Protein AF-A0A835ILR7-F1 (afdb_monomer_lite)

Organism: NCBI:txid261450

Radius of gyration: 26.35 Å; chains: 1; bounding box: 106×42×34 Å

Foldseek 3Di:
DPPPPPAAQQALVLLQVLCCVQAVDDPVCQVVDPLSVLLNVLSHVDRHHSVVLNVLLNVDNHSVNSSVSSSVVSVVRVVVVCVVPDDDDDDDDDDDDDDDDDDDDDDDDDDDDDDDDDDD

Secondary structure (DSSP, 8-state):
------PPPPPHHHHHHHHHHHH---GGGGGG-HHHHHHHHHHHHS---HHHHHHHHHT-SSHHHHHHHHHHHHHHHHHTT-TTS-----------------------------------

Sequence (120 aa):
MDKHIHMSYCTTEGFNQLAFNYLGIRYNNKGKNKLYLEVEELIEESQVTPAEVAEELMKSEEAGIALGELLTFLKRKRTEKDELDEVESPETKRQKIRSVEAKGSARRRSRRVVNRRLGL

pLDDT: mean 71.25, std 20.47, range [29.77, 93.56]

Structure (mmCIF, N/CA/C/O backbone):
data_AF-A0A835ILR7-F1
#
_entry.id   AF-A0A835ILR7-F1
#
loop_
_atom_site.group_PDB
_atom_site.id
_atom_site.type_symbol
_atom_site.label_atom_id
_atom_site.label_alt_id
_atom_site.label_comp_id
_atom_site.label_asym_id
_atom_site.label_entity_id
_atom_site.label_seq_id
_atom_site.pdbx_PDB_ins_code
_atom_site.Cartn_x
_atom_site.Cartn_y
_atom_site.Cartn_z
_atom_site.occupancy
_atom_site.B_iso_or_equiv
_atom_site.auth_seq_id
_atom_site.auth_comp_id
_atom_site.auth_asym_id
_atom_site.auth_atom_id
_atom_site.pdbx_PDB_model_num
ATOM 1 N N . MET A 1 1 ? -27.222 14.986 -6.765 1.00 55.94 1 MET A N 1
ATOM 2 C CA . MET A 1 1 ? -27.412 13.647 -6.169 1.00 55.94 1 MET A CA 1
ATOM 3 C C . MET A 1 1 ? -26.041 13.174 -5.730 1.00 55.94 1 MET A C 1
ATOM 5 O O . MET A 1 1 ? -25.337 12.583 -6.539 1.00 55.94 1 MET A O 1
ATOM 9 N N . ASP A 1 2 ? -25.646 13.459 -4.494 1.00 53.81 2 ASP A N 1
ATOM 10 C CA . ASP A 1 2 ? -24.379 12.960 -3.959 1.00 53.81 2 ASP A CA 1
ATOM 11 C C . ASP A 1 2 ? -24.592 11.529 -3.486 1.00 53.81 2 ASP A C 1
ATOM 13 O O . ASP A 1 2 ? -25.027 11.255 -2.365 1.00 53.81 2 ASP A O 1
ATOM 17 N N . LYS A 1 3 ? -24.377 10.591 -4.411 1.00 54.31 3 LYS A N 1
ATOM 18 C CA . LYS A 1 3 ? -24.314 9.174 -4.077 1.00 54.31 3 LYS A CA 1
ATOM 19 C C . LYS A 1 3 ? -22.977 8.938 -3.387 1.00 54.31 3 LYS A C 1
ATOM 21 O O . LYS A 1 3 ? -22.006 8.566 -4.035 1.00 54.31 3 LYS A O 1
ATOM 26 N N . HIS A 1 4 ? -22.938 9.164 -2.079 1.00 58.12 4 HIS A N 1
ATOM 27 C CA . HIS A 1 4 ? -21.865 8.672 -1.225 1.00 58.12 4 HIS A CA 1
ATOM 28 C C . HIS A 1 4 ? -21.959 7.143 -1.204 1.00 58.12 4 HIS A C 1
ATOM 30 O O . HIS A 1 4 ? -22.602 6.541 -0.347 1.00 58.12 4 HIS A O 1
ATOM 36 N N . ILE A 1 5 ? -21.405 6.509 -2.237 1.00 58.59 5 ILE A N 1
ATOM 37 C CA . ILE A 1 5 ? -21.216 5.067 -2.268 1.00 58.59 5 ILE A CA 1
ATOM 38 C C . ILE A 1 5 ? -20.117 4.793 -1.246 1.00 58.59 5 ILE A C 1
ATOM 40 O O . ILE A 1 5 ? -18.962 5.150 -1.470 1.00 58.59 5 ILE A O 1
ATOM 44 N N . HIS A 1 6 ? -20.475 4.175 -0.120 1.00 53.44 6 HIS A N 1
ATOM 45 C CA . HIS A 1 6 ? -19.495 3.547 0.757 1.00 53.44 6 HIS A CA 1
ATOM 46 C C . HIS A 1 6 ? -18.885 2.369 -0.006 1.00 53.44 6 HIS A C 1
ATOM 48 O O . HIS A 1 6 ? -19.411 1.258 -0.003 1.00 53.44 6 HIS A O 1
ATOM 54 N N . MET A 1 7 ? -17.809 2.651 -0.735 1.00 61.56 7 MET A N 1
ATOM 55 C CA . MET A 1 7 ? -16.968 1.630 -1.339 1.00 61.56 7 MET A CA 1
ATOM 56 C C . MET A 1 7 ? -16.383 0.787 -0.209 1.00 61.56 7 MET A C 1
ATOM 58 O O . MET A 1 7 ? -15.903 1.324 0.791 1.00 61.56 7 MET A O 1
ATOM 62 N N . SER A 1 8 ? -16.440 -0.532 -0.371 1.00 77.56 8 SER A N 1
ATOM 63 C CA . SER A 1 8 ? -15.724 -1.473 0.484 1.00 77.56 8 SER A CA 1
ATOM 64 C C . SER A 1 8 ? -14.257 -1.054 0.611 1.00 77.56 8 SER A C 1
ATOM 66 O O . SER A 1 8 ? -13.645 -0.617 -0.369 1.00 77.56 8 SER A O 1
ATOM 68 N N . TYR A 1 9 ? -13.712 -1.172 1.823 1.00 87.38 9 TYR A N 1
ATOM 69 C CA . TYR A 1 9 ? -12.305 -0.891 2.092 1.00 87.38 9 TYR A CA 1
ATOM 70 C C . TYR A 1 9 ? -11.392 -1.757 1.218 1.00 87.38 9 TYR A C 1
ATOM 72 O O . TYR A 1 9 ? -11.766 -2.843 0.767 1.00 87.38 9 TYR A O 1
ATOM 80 N N . CYS A 1 10 ? -10.201 -1.238 0.946 1.00 89.56 10 CYS A N 1
ATOM 81 C CA . CYS A 1 10 ? -9.177 -1.927 0.191 1.00 89.56 10 CYS A CA 1
ATOM 82 C C . CYS A 1 10 ? -8.708 -3.133 0.998 1.00 89.56 10 CYS A C 1
ATOM 84 O O . CYS A 1 10 ? -8.334 -3.001 2.158 1.00 89.56 10 CYS A O 1
ATOM 86 N N . THR A 1 11 ? -8.737 -4.305 0.382 1.00 90.75 11 THR A N 1
ATOM 87 C CA . THR A 1 11 ? -8.150 -5.514 0.953 1.00 90.75 11 THR A CA 1
ATOM 88 C C . THR A 1 11 ? -6.732 -5.681 0.433 1.00 90.75 11 THR A C 1
ATOM 90 O O . THR A 1 11 ? -6.362 -5.100 -0.592 1.00 90.75 11 THR A O 1
ATOM 93 N N . THR A 1 12 ? -5.944 -6.527 1.091 1.00 90.00 12 THR A N 1
ATOM 94 C CA . THR A 1 12 ? -4.610 -6.911 0.611 1.00 90.00 12 THR A CA 1
ATOM 95 C C . THR A 1 12 ? -4.673 -7.427 -0.830 1.00 90.00 12 THR A C 1
ATOM 97 O O . THR A 1 12 ? -3.912 -6.984 -1.686 1.00 90.00 12 THR A O 1
ATOM 100 N N . GLU A 1 13 ? -5.649 -8.278 -1.161 1.00 89.81 13 GLU A N 1
ATOM 101 C CA . GLU A 1 13 ? -5.921 -8.721 -2.537 1.00 89.81 13 GLU A CA 1
ATOM 102 C C . GLU A 1 13 ? -6.258 -7.572 -3.497 1.00 89.81 13 GLU A C 1
ATOM 104 O O . GLU A 1 13 ? -5.722 -7.527 -4.607 1.00 89.81 13 GLU A O 1
ATOM 109 N N . GLY A 1 14 ? -7.090 -6.617 -3.070 1.00 91.44 14 GLY A N 1
ATOM 110 C CA . GLY A 1 14 ? -7.413 -5.428 -3.859 1.00 91.44 14 GLY A CA 1
ATOM 111 C C . GLY A 1 14 ? -6.166 -4.608 -4.184 1.00 91.44 14 GLY A C 1
ATOM 112 O O . GLY A 1 14 ? -5.905 -4.306 -5.348 1.00 91.44 14 GLY A O 1
ATOM 113 N N . PHE A 1 15 ? -5.337 -4.334 -3.177 1.00 92.25 15 PHE A N 1
ATOM 114 C CA . PHE A 1 15 ? -4.041 -3.687 -3.358 1.00 92.25 15 PHE A CA 1
ATOM 115 C C . PHE A 1 15 ? -3.132 -4.467 -4.308 1.00 92.25 15 PHE A C 1
ATOM 117 O O . PHE A 1 15 ? -2.538 -3.881 -5.209 1.00 92.25 15 PHE A O 1
ATOM 124 N N . ASN A 1 16 ? -3.065 -5.789 -4.160 1.00 91.00 16 ASN A N 1
ATOM 125 C CA . ASN A 1 16 ? -2.246 -6.645 -5.011 1.00 91.00 16 ASN A CA 1
ATOM 126 C C . ASN A 1 16 ? -2.627 -6.525 -6.488 1.00 91.00 16 ASN A C 1
ATOM 128 O O . ASN A 1 16 ? -1.758 -6.500 -7.364 1.00 91.00 16 ASN A O 1
ATOM 132 N N . GLN A 1 17 ? -3.922 -6.410 -6.768 1.00 92.38 17 GLN A N 1
ATOM 133 C CA . GLN A 1 17 ? -4.405 -6.194 -8.121 1.00 92.38 17 GLN A CA 1
ATOM 134 C C . GLN A 1 17 ? -4.072 -4.789 -8.634 1.00 92.38 17 GLN A C 1
ATOM 136 O O . GLN A 1 17 ? -3.628 -4.653 -9.772 1.00 92.38 17 GLN A O 1
ATOM 141 N N . LEU A 1 18 ? -4.202 -3.755 -7.798 1.00 93.19 18 LEU A N 1
ATOM 142 C CA . LEU A 1 18 ? -3.814 -2.387 -8.156 1.00 93.19 18 LEU A CA 1
ATOM 143 C C . LEU A 1 18 ? -2.305 -2.280 -8.428 1.00 93.19 18 LEU A C 1
ATOM 145 O O . LEU A 1 18 ? -1.903 -1.732 -9.449 1.00 93.19 18 LEU A O 1
ATOM 149 N N . ALA A 1 19 ? -1.463 -2.866 -7.579 1.00 91.00 19 ALA A N 1
ATOM 150 C CA . ALA A 1 19 ? -0.014 -2.862 -7.748 1.00 91.00 19 ALA A CA 1
ATOM 151 C C . ALA A 1 19 ? 0.430 -3.614 -9.013 1.00 91.00 19 ALA A C 1
ATOM 153 O O . ALA A 1 19 ? 1.364 -3.191 -9.697 1.00 91.00 19 ALA A O 1
ATOM 154 N N . PHE A 1 20 ? -0.251 -4.705 -9.368 1.00 90.56 20 PHE A N 1
ATOM 155 C CA . PHE A 1 20 ? -0.020 -5.375 -10.645 1.00 90.56 20 PHE A CA 1
ATOM 156 C C . PHE A 1 20 ? -0.436 -4.495 -11.832 1.00 90.56 20 PHE A C 1
ATOM 158 O O . PHE A 1 20 ? 0.319 -4.383 -12.797 1.00 90.56 20 PHE A O 1
ATOM 165 N N . ASN A 1 21 ? -1.602 -3.853 -11.749 1.00 92.19 21 ASN A N 1
ATOM 166 C CA . ASN A 1 21 ? -2.159 -3.056 -12.840 1.00 92.19 21 ASN A CA 1
ATOM 167 C C . ASN A 1 21 ? -1.363 -1.771 -13.112 1.00 92.19 21 ASN A C 1
ATOM 169 O O . ASN A 1 21 ? -1.144 -1.441 -14.274 1.00 92.19 21 ASN A O 1
ATOM 173 N N . TYR A 1 22 ? -0.931 -1.062 -12.066 1.00 90.31 22 TYR A N 1
ATOM 174 C CA . TYR A 1 22 ? -0.239 0.225 -12.204 1.00 90.31 22 TYR A CA 1
ATOM 175 C C . TYR A 1 22 ? 1.283 0.090 -12.264 1.00 90.31 22 TYR A C 1
ATOM 177 O O . TYR A 1 22 ? 1.925 0.791 -13.037 1.00 90.31 22 TYR A O 1
ATOM 185 N N . LEU A 1 23 ? 1.869 -0.823 -11.484 1.00 89.00 23 LEU A N 1
ATOM 186 C CA . LEU A 1 23 ? 3.326 -0.925 -11.322 1.00 89.00 23 LEU A CA 1
ATOM 187 C C . LEU A 1 23 ? 3.917 -2.207 -11.929 1.00 89.00 23 LEU A C 1
ATOM 189 O O . LEU A 1 23 ? 5.125 -2.433 -11.862 1.00 89.00 23 LEU A O 1
ATOM 193 N N . GLY A 1 24 ? 3.084 -3.098 -12.477 1.00 87.00 24 GLY A N 1
ATOM 194 C CA . GLY A 1 24 ? 3.534 -4.369 -13.051 1.00 87.00 24 GLY A CA 1
ATOM 195 C C . GLY A 1 24 ? 4.120 -5.348 -12.026 1.00 87.00 24 GLY A C 1
ATOM 196 O O . GLY A 1 24 ? 4.802 -6.310 -12.404 1.00 87.00 24 GLY A O 1
ATOM 197 N N . ILE A 1 25 ? 3.884 -5.132 -10.725 1.00 84.75 25 ILE A N 1
ATOM 198 C CA . ILE A 1 25 ? 4.439 -5.974 -9.662 1.00 84.75 25 ILE A CA 1
ATOM 199 C C . ILE A 1 25 ? 3.709 -7.315 -9.658 1.00 84.75 25 ILE A C 1
ATOM 201 O O . ILE A 1 25 ? 2.522 -7.417 -9.361 1.00 84.75 25 ILE A O 1
ATOM 205 N N . ARG A 1 26 ? 4.439 -8.382 -9.982 1.00 81.06 26 ARG A N 1
ATOM 206 C CA . ARG A 1 26 ? 3.912 -9.750 -9.953 1.00 81.06 26 ARG A CA 1
ATOM 207 C C . ARG A 1 26 ? 3.993 -10.348 -8.550 1.00 81.06 26 ARG A C 1
ATOM 209 O O . ARG A 1 26 ? 4.956 -10.112 -7.821 1.00 81.06 26 ARG A O 1
ATOM 216 N N . TYR A 1 27 ? 3.043 -11.230 -8.234 1.00 70.44 27 TYR A N 1
ATOM 217 C CA . TYR A 1 27 ? 2.961 -11.970 -6.965 1.00 70.44 27 TYR A CA 1
ATOM 218 C C . TYR A 1 27 ? 4.280 -12.643 -6.543 1.00 70.44 27 TYR A C 1
ATOM 220 O O . TYR A 1 27 ? 4.634 -12.646 -5.369 1.00 70.44 27 TYR A O 1
ATOM 228 N N . ASN A 1 28 ? 5.052 -13.155 -7.503 1.00 71.31 28 ASN A N 1
ATOM 229 C CA . ASN A 1 28 ? 6.337 -13.818 -7.260 1.00 71.31 28 ASN A CA 1
ATOM 230 C C . ASN A 1 28 ? 7.484 -12.873 -6.846 1.00 71.31 28 ASN A C 1
ATOM 232 O O . ASN A 1 28 ? 8.526 -13.344 -6.393 1.00 71.31 28 ASN A O 1
ATOM 236 N N . ASN A 1 29 ? 7.317 -11.558 -7.002 1.00 69.50 29 ASN A N 1
ATOM 237 C CA . ASN A 1 29 ? 8.308 -10.549 -6.628 1.00 69.50 29 ASN A CA 1
ATOM 238 C C . ASN A 1 29 ? 7.927 -9.760 -5.365 1.00 69.50 29 ASN A C 1
ATOM 240 O O . ASN A 1 29 ? 8.745 -8.965 -4.903 1.00 69.50 29 ASN A O 1
ATOM 244 N N . LYS A 1 30 ? 6.755 -10.020 -4.763 1.00 67.81 30 LYS A N 1
ATOM 245 C CA . LYS A 1 30 ? 6.290 -9.354 -3.533 1.00 67.81 30 LYS A CA 1
ATOM 246 C C . LYS A 1 30 ? 7.283 -9.478 -2.376 1.00 67.81 30 LYS A C 1
ATOM 248 O O . LYS A 1 30 ? 7.726 -8.477 -1.829 1.00 67.81 30 LYS A O 1
ATOM 253 N N . GLY A 1 31 ? 7.732 -10.701 -2.080 1.00 65.19 31 GLY A N 1
ATOM 254 C CA . GLY A 1 31 ? 8.607 -10.982 -0.932 1.00 65.19 31 GLY A CA 1
ATOM 255 C C . GLY A 1 31 ? 10.029 -10.414 -1.030 1.00 65.19 31 GLY A C 1
ATOM 256 O O . GLY A 1 31 ? 10.787 -10.489 -0.068 1.00 65.19 31 GLY A O 1
ATOM 257 N N . LYS A 1 32 ? 10.422 -9.848 -2.179 1.00 70.31 32 LYS A N 1
ATOM 258 C CA . LYS A 1 32 ? 11.728 -9.184 -2.327 1.00 70.31 32 LYS A CA 1
ATOM 259 C C . LYS A 1 32 ? 11.681 -7.715 -1.927 1.00 70.31 32 LYS A C 1
ATOM 261 O O . LYS A 1 32 ? 12.728 -7.143 -1.623 1.00 70.31 32 LYS A O 1
ATOM 266 N N . ASN A 1 33 ? 10.501 -7.100 -1.956 1.00 75.94 33 ASN A N 1
ATOM 267 C CA . ASN A 1 33 ? 10.346 -5.685 -1.682 1.00 75.94 33 ASN A CA 1
ATOM 268 C C . ASN A 1 33 ? 9.763 -5.492 -0.280 1.00 75.94 33 ASN A C 1
ATOM 270 O O . ASN A 1 33 ? 8.566 -5.640 -0.074 1.00 75.94 33 ASN A O 1
ATOM 274 N N . LYS A 1 34 ? 10.623 -5.145 0.685 1.00 82.44 34 LYS A N 1
ATOM 275 C CA . LYS A 1 34 ? 10.209 -4.899 2.075 1.00 82.44 34 LYS A CA 1
ATOM 276 C C . LYS A 1 34 ? 9.106 -3.834 2.169 1.00 82.44 34 LYS A C 1
ATOM 278 O O . LYS A 1 34 ? 8.193 -4.000 2.963 1.00 82.44 34 LYS A O 1
ATOM 283 N N . LEU A 1 35 ? 9.166 -2.797 1.326 1.00 85.62 35 LEU A N 1
ATOM 284 C CA . LEU A 1 35 ? 8.152 -1.736 1.293 1.00 85.62 35 LEU A CA 1
ATOM 285 C C . LEU A 1 35 ? 6.778 -2.277 0.897 1.00 85.62 35 LEU A C 1
ATOM 287 O O . LEU A 1 35 ? 5.768 -1.800 1.388 1.00 85.62 35 LEU A O 1
ATOM 291 N N . TYR A 1 36 ? 6.741 -3.282 0.021 1.00 89.31 36 TYR A N 1
ATOM 292 C CA . TYR A 1 36 ? 5.490 -3.887 -0.417 1.00 89.31 36 TYR A CA 1
ATOM 293 C C . TYR A 1 36 ? 4.777 -4.599 0.732 1.00 89.31 36 TYR A C 1
ATOM 295 O O . TYR A 1 36 ? 3.579 -4.418 0.905 1.00 89.31 36 TYR A O 1
ATOM 303 N N . LEU A 1 37 ? 5.524 -5.385 1.513 1.00 87.88 37 LEU A N 1
ATOM 304 C CA . LEU A 1 37 ? 4.982 -6.103 2.668 1.00 87.88 37 LEU A CA 1
ATOM 305 C C . LEU A 1 37 ? 4.461 -5.127 3.728 1.00 87.88 37 LEU A C 1
ATOM 307 O O . LEU A 1 37 ? 3.358 -5.300 4.223 1.00 87.88 37 LEU A O 1
ATOM 311 N N . GLU A 1 38 ? 5.215 -4.061 4.005 1.00 89.88 38 GLU A N 1
ATOM 312 C CA . GLU A 1 38 ? 4.811 -3.037 4.976 1.00 89.88 38 GLU A CA 1
ATOM 313 C C . GLU A 1 38 ? 3.537 -2.292 4.534 1.00 89.88 38 GLU A C 1
ATOM 315 O O . GLU A 1 38 ? 2.670 -1.992 5.349 1.00 89.88 38 GLU A O 1
ATOM 320 N N . VAL A 1 39 ? 3.383 -2.023 3.233 1.00 91.31 39 VAL A N 1
ATOM 321 C CA . VAL A 1 39 ? 2.144 -1.452 2.683 1.00 91.31 39 VAL A CA 1
ATOM 322 C C . VAL A 1 39 ? 0.981 -2.443 2.773 1.00 91.31 39 VAL A C 1
ATOM 324 O O . VAL A 1 39 ? -0.125 -2.030 3.102 1.00 91.31 39 VAL A O 1
ATOM 327 N N . GLU A 1 40 ? 1.208 -3.728 2.491 1.00 90.44 40 GLU A N 1
ATOM 328 C CA . GLU A 1 40 ? 0.174 -4.770 2.574 1.00 90.44 40 GLU A CA 1
ATOM 329 C C . GLU A 1 40 ? -0.369 -4.892 4.009 1.00 90.44 40 GLU A C 1
ATOM 331 O O . GLU A 1 40 ? -1.584 -4.853 4.194 1.00 90.44 40 GLU A O 1
ATOM 336 N N . GLU A 1 41 ? 0.516 -4.909 5.012 1.00 89.75 41 GLU A N 1
ATOM 337 C CA . GLU A 1 41 ? 0.157 -4.893 6.440 1.00 89.75 41 GLU A CA 1
ATOM 338 C C . GLU A 1 41 ? -0.626 -3.624 6.819 1.00 89.75 41 GLU A C 1
ATOM 340 O O . GLU A 1 41 ? -1.699 -3.696 7.418 1.00 89.75 41 GLU A O 1
ATOM 345 N N . LEU A 1 42 ? -0.152 -2.442 6.408 1.00 90.88 42 LEU A N 1
ATOM 346 C CA . LEU A 1 42 ? -0.851 -1.191 6.714 1.00 90.88 42 LEU A CA 1
ATOM 347 C C . LEU A 1 42 ? -2.220 -1.086 6.034 1.00 90.88 42 LEU A C 1
ATOM 349 O O . LEU A 1 42 ? -3.116 -0.457 6.591 1.00 90.88 42 LEU A O 1
ATOM 353 N N . ILE A 1 43 ? -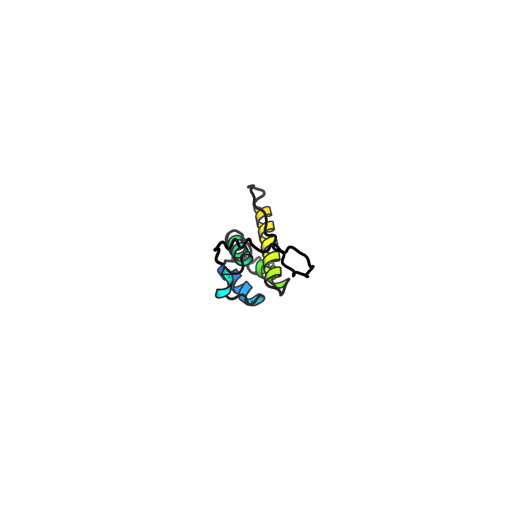2.410 -1.658 4.843 1.00 90.88 43 ILE A N 1
ATOM 354 C CA . ILE A 1 43 ? -3.721 -1.683 4.174 1.00 90.88 43 ILE A CA 1
ATOM 355 C C . ILE A 1 43 ? -4.707 -2.572 4.929 1.00 90.88 43 ILE A C 1
ATOM 357 O O . ILE A 1 43 ? -5.881 -2.227 5.000 1.00 90.88 43 ILE A O 1
ATOM 361 N N . GLU A 1 44 ? -4.250 -3.674 5.523 1.00 87.69 44 GLU A N 1
ATOM 362 C CA . GLU A 1 44 ? -5.104 -4.542 6.339 1.00 87.69 44 GLU A CA 1
ATOM 363 C C . GLU A 1 44 ? -5.563 -3.853 7.633 1.00 87.69 44 GLU A C 1
ATOM 365 O O . GLU A 1 44 ? -6.718 -3.983 8.040 1.00 87.69 44 GLU A O 1
ATOM 370 N N . GLU A 1 45 ? -4.684 -3.060 8.249 1.00 86.25 45 GLU A N 1
ATOM 371 C CA . GLU A 1 45 ? -4.984 -2.329 9.485 1.00 86.25 45 GLU A CA 1
ATOM 372 C C . GLU A 1 45 ? -5.738 -1.008 9.247 1.00 86.25 45 GLU A C 1
ATOM 374 O O . GLU A 1 45 ? -6.413 -0.490 10.143 1.00 86.25 45 GLU A O 1
ATOM 379 N N . SER A 1 46 ? -5.648 -0.436 8.044 1.00 84.44 46 SER A N 1
ATOM 380 C CA . SER A 1 46 ? -6.218 0.875 7.730 1.00 84.44 46 SER A CA 1
ATOM 381 C C . SER A 1 46 ? -7.510 0.795 6.919 1.00 84.44 46 SER A C 1
ATOM 383 O O . SER A 1 46 ? -7.709 -0.007 6.015 1.00 84.44 46 SER A O 1
ATOM 385 N N . GLN A 1 47 ? -8.419 1.721 7.209 1.00 86.06 47 GLN A N 1
ATOM 386 C CA . GLN A 1 47 ? -9.676 1.866 6.478 1.00 86.06 47 GLN A CA 1
ATOM 387 C C . GLN A 1 47 ? -9.486 2.791 5.268 1.00 86.06 47 GLN A C 1
ATOM 389 O O . GLN A 1 47 ? -9.964 3.928 5.246 1.00 86.06 47 GLN A O 1
ATOM 394 N N . VAL A 1 48 ? -8.738 2.317 4.272 1.00 88.50 48 VAL A N 1
ATOM 395 C CA . VAL A 1 48 ? -8.527 3.018 2.995 1.00 88.50 48 VAL A CA 1
ATOM 396 C C . VAL A 1 48 ? -9.398 2.445 1.896 1.00 88.50 48 VAL A C 1
ATOM 398 O O . VAL A 1 48 ? -9.743 1.271 1.916 1.00 88.50 48 VAL A O 1
ATOM 401 N N . THR A 1 49 ? -9.788 3.266 0.931 1.00 90.44 49 THR A N 1
ATOM 402 C CA . THR A 1 49 ? -10.569 2.821 -0.224 1.00 90.44 49 THR A CA 1
ATOM 403 C C . THR A 1 49 ? -9.643 2.443 -1.382 1.00 90.44 49 THR A C 1
ATOM 405 O O . THR A 1 49 ? -8.569 3.028 -1.531 1.00 90.44 49 THR A O 1
ATOM 408 N N . PRO A 1 50 ? -10.045 1.503 -2.256 1.00 90.56 50 PRO A N 1
ATOM 409 C CA . PRO A 1 50 ? -9.260 1.162 -3.442 1.00 90.56 50 PRO A CA 1
ATOM 410 C C . PRO A 1 50 ? -8.960 2.366 -4.348 1.00 90.56 50 PRO A C 1
ATOM 412 O O . PRO A 1 50 ? -7.920 2.390 -4.996 1.00 90.56 50 PRO A O 1
ATOM 415 N N . ALA A 1 51 ? -9.852 3.364 -4.387 1.00 90.44 51 ALA A N 1
ATOM 416 C CA . ALA A 1 51 ? -9.664 4.584 -5.170 1.00 90.44 51 ALA A CA 1
ATOM 417 C C . ALA A 1 51 ? -8.539 5.466 -4.609 1.00 90.44 51 ALA A C 1
ATOM 419 O O . ALA A 1 51 ? -7.685 5.889 -5.378 1.00 90.44 51 ALA A O 1
ATOM 420 N N . GLU A 1 52 ? -8.488 5.675 -3.288 1.00 91.06 52 GLU A N 1
ATOM 421 C CA . GLU A 1 52 ? -7.383 6.400 -2.638 1.00 91.06 52 GLU A CA 1
ATOM 422 C C . GLU A 1 52 ? -6.043 5.686 -2.864 1.00 91.06 52 GLU A C 1
ATOM 424 O O . GLU A 1 52 ? -5.043 6.312 -3.197 1.00 91.06 52 GLU A O 1
ATOM 429 N N . VAL A 1 53 ? -6.023 4.354 -2.730 1.00 92.44 53 VAL A N 1
ATOM 430 C CA . VAL A 1 53 ? -4.809 3.561 -2.975 1.00 92.44 53 VAL A CA 1
ATOM 431 C C . VAL A 1 53 ? -4.367 3.681 -4.434 1.00 92.44 53 VAL A C 1
ATOM 433 O O . VAL A 1 53 ? -3.184 3.865 -4.703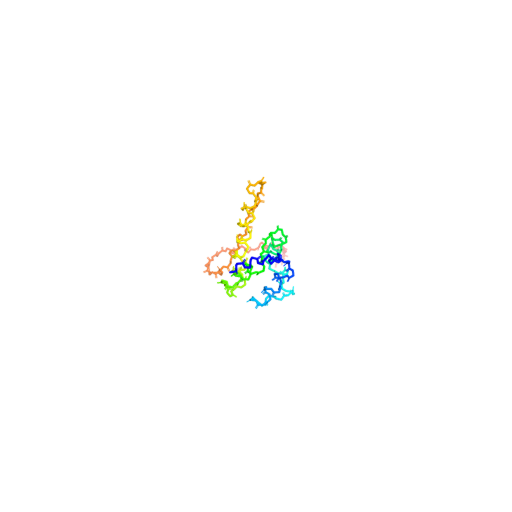 1.00 92.44 53 VAL A O 1
ATOM 436 N N . ALA A 1 54 ? -5.304 3.600 -5.382 1.00 92.19 54 ALA A N 1
ATOM 437 C CA . ALA A 1 54 ? -5.008 3.789 -6.798 1.00 92.19 54 ALA A CA 1
ATOM 438 C C . ALA A 1 54 ? -4.462 5.193 -7.082 1.00 92.19 54 ALA A C 1
ATOM 440 O O . ALA A 1 54 ? -3.487 5.316 -7.814 1.00 92.19 54 ALA A O 1
ATOM 441 N N . GLU A 1 55 ? -5.050 6.230 -6.484 1.00 92.62 55 GLU A N 1
ATOM 442 C CA . GLU A 1 55 ? -4.601 7.611 -6.645 1.00 92.62 55 GLU A CA 1
ATOM 443 C C . GLU A 1 55 ? -3.139 7.776 -6.223 1.00 92.62 55 GLU A C 1
ATOM 445 O O . GLU A 1 55 ? -2.344 8.294 -7.003 1.00 92.62 55 GLU A O 1
ATOM 450 N N . GLU A 1 56 ? -2.757 7.278 -5.043 1.00 92.94 56 GLU A N 1
ATOM 451 C CA . GLU A 1 56 ? -1.362 7.321 -4.586 1.00 92.94 56 GLU A CA 1
ATOM 452 C C . GLU A 1 56 ? -0.428 6.524 -5.511 1.00 92.94 56 GLU A C 1
ATOM 454 O O . GLU A 1 56 ? 0.647 7.002 -5.864 1.00 92.94 56 GLU A O 1
ATOM 459 N N . LEU A 1 57 ? -0.845 5.339 -5.973 1.00 91.25 57 LEU A N 1
ATOM 460 C CA . LEU A 1 57 ? -0.043 4.530 -6.899 1.00 91.25 57 LEU A CA 1
ATOM 461 C C . LEU A 1 57 ? 0.127 5.180 -8.280 1.00 91.25 57 LEU A C 1
ATOM 463 O O . LEU A 1 57 ? 1.121 4.919 -8.948 1.00 91.25 57 LEU A O 1
ATOM 467 N N . MET A 1 58 ? -0.822 6.010 -8.715 1.00 91.69 58 MET A N 1
ATOM 468 C CA . MET A 1 58 ? -0.794 6.689 -10.014 1.00 91.69 58 MET A CA 1
ATOM 469 C C . MET A 1 58 ? 0.057 7.965 -10.020 1.00 91.69 58 MET A C 1
ATOM 471 O O . MET A 1 58 ? 0.345 8.489 -11.096 1.00 91.69 58 MET A O 1
ATOM 475 N N . LYS A 1 59 ? 0.480 8.474 -8.855 1.00 89.81 59 LYS A N 1
ATOM 476 C CA . LYS A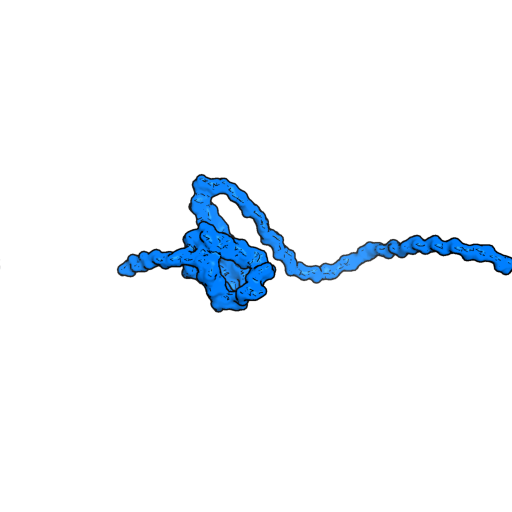 1 59 ? 1.349 9.663 -8.766 1.00 89.81 59 LYS A CA 1
ATOM 477 C C . LYS A 1 59 ? 2.748 9.418 -9.318 1.00 89.81 59 LYS A C 1
ATOM 479 O O . LYS A 1 59 ? 3.410 10.365 -9.742 1.00 89.81 59 LYS A O 1
ATOM 484 N N . SER A 1 60 ? 3.194 8.163 -9.333 1.00 89.75 60 SER A N 1
ATOM 485 C CA . SER A 1 60 ? 4.509 7.784 -9.832 1.00 89.75 60 SER A CA 1
ATOM 486 C C . SER A 1 60 ? 4.459 6.489 -10.633 1.00 89.75 60 SER A C 1
ATOM 488 O O . SER A 1 60 ? 3.841 5.512 -10.228 1.00 89.75 60 SER A O 1
ATOM 490 N N . GLU A 1 61 ? 5.174 6.458 -11.756 1.00 86.94 61 GLU A N 1
ATOM 491 C CA . GLU A 1 61 ? 5.345 5.246 -12.568 1.00 86.94 61 GLU A CA 1
ATOM 492 C C . GLU A 1 61 ? 6.400 4.294 -11.973 1.00 86.94 61 GLU A C 1
ATOM 494 O O . GLU A 1 61 ? 6.438 3.104 -12.289 1.00 86.94 61 GLU A O 1
ATOM 499 N N . GLU A 1 62 ? 7.273 4.803 -11.097 1.00 87.06 62 GLU A N 1
ATOM 500 C CA . GLU A 1 62 ? 8.349 4.025 -10.490 1.00 87.06 62 GLU A CA 1
ATOM 501 C C . GLU A 1 62 ? 7.849 3.323 -9.223 1.00 87.06 62 GLU A C 1
ATOM 503 O O . GLU A 1 62 ? 7.522 3.960 -8.218 1.00 87.06 62 GLU A O 1
ATOM 508 N N . ALA A 1 63 ? 7.870 1.988 -9.230 1.00 86.44 63 ALA A N 1
ATOM 509 C CA . ALA A 1 63 ? 7.312 1.166 -8.159 1.00 86.44 63 ALA A CA 1
ATOM 510 C C . ALA A 1 63 ? 7.874 1.484 -6.765 1.00 86.44 63 ALA A C 1
ATOM 512 O O . ALA A 1 63 ? 7.147 1.448 -5.776 1.00 86.44 63 ALA A O 1
ATOM 513 N N . GLY A 1 64 ? 9.169 1.793 -6.668 1.00 86.12 64 GLY A N 1
ATOM 514 C CA . GLY A 1 64 ? 9.786 2.151 -5.390 1.00 86.12 64 GLY A CA 1
ATOM 515 C C . GLY A 1 64 ? 9.279 3.481 -4.827 1.00 86.12 64 GLY A C 1
ATOM 516 O O . GLY A 1 64 ? 9.134 3.603 -3.612 1.00 86.12 64 GLY A O 1
ATOM 517 N N . ILE A 1 65 ? 9.002 4.452 -5.701 1.00 89.12 65 ILE A N 1
ATOM 518 C CA . ILE A 1 65 ? 8.524 5.784 -5.315 1.00 89.12 65 ILE A CA 1
ATOM 519 C C . ILE A 1 65 ? 7.039 5.703 -4.961 1.00 89.12 65 ILE A C 1
ATOM 521 O O . ILE A 1 65 ? 6.676 6.065 -3.847 1.00 89.12 65 ILE A O 1
ATOM 525 N N . ALA A 1 66 ? 6.218 5.122 -5.841 1.00 91.25 66 ALA A N 1
ATOM 526 C CA . ALA A 1 66 ? 4.780 4.952 -5.625 1.00 91.25 66 ALA A CA 1
ATOM 527 C C . ALA A 1 66 ? 4.462 4.206 -4.315 1.00 91.25 66 ALA A C 1
ATOM 529 O O . ALA A 1 66 ? 3.621 4.639 -3.531 1.00 91.25 66 ALA A O 1
ATOM 530 N N . LEU A 1 67 ? 5.177 3.109 -4.026 1.00 91.19 67 LEU A N 1
ATOM 531 C CA . LEU A 1 67 ? 5.003 2.374 -2.768 1.00 91.19 67 LEU A CA 1
ATOM 532 C C . LEU A 1 67 ? 5.458 3.186 -1.548 1.00 91.19 67 LEU A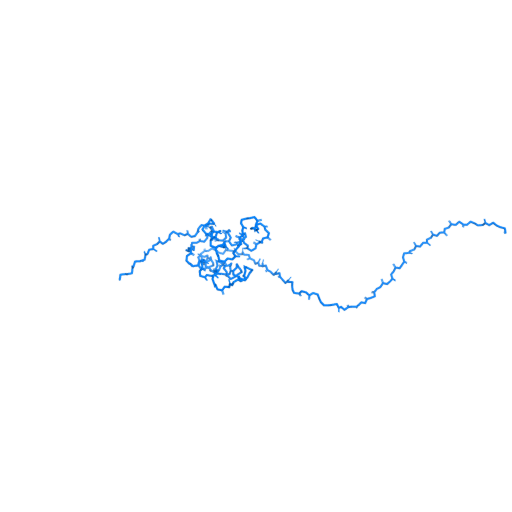 C 1
ATOM 534 O O . LEU A 1 67 ? 4.846 3.081 -0.491 1.00 91.19 67 LEU A O 1
ATOM 538 N N . GLY A 1 68 ? 6.518 3.989 -1.673 1.00 90.56 68 GLY A N 1
ATOM 539 C CA . GLY A 1 68 ? 6.995 4.854 -0.590 1.00 90.56 68 GLY A CA 1
ATOM 540 C C . GLY A 1 68 ? 6.036 6.007 -0.271 1.00 90.56 68 GLY A C 1
ATOM 541 O O . GLY A 1 68 ? 5.824 6.331 0.901 1.00 90.56 68 GLY A O 1
ATOM 542 N N . GLU A 1 69 ? 5.425 6.600 -1.297 1.00 91.44 69 GLU A N 1
ATOM 543 C CA . GLU A 1 69 ? 4.391 7.630 -1.154 1.00 91.44 69 GLU A CA 1
ATOM 544 C C . GLU A 1 69 ? 3.125 7.048 -0.518 1.00 91.44 69 GLU A C 1
ATOM 546 O O . GLU A 1 69 ? 2.664 7.568 0.501 1.00 91.44 69 GLU A O 1
ATOM 551 N N . LEU A 1 70 ? 2.649 5.900 -1.015 1.00 93.56 70 LEU A N 1
ATOM 552 C CA . LEU A 1 70 ? 1.518 5.181 -0.428 1.00 93.56 70 LEU A CA 1
ATOM 553 C C . LEU A 1 70 ? 1.783 4.793 1.035 1.00 93.56 70 LEU A C 1
ATOM 555 O O . LEU A 1 70 ? 0.924 4.990 1.888 1.00 93.56 70 LEU A O 1
ATOM 559 N N . LEU A 1 71 ? 2.984 4.309 1.363 1.00 91.25 71 LEU A N 1
ATOM 560 C CA . LEU A 1 71 ? 3.366 3.997 2.743 1.00 91.25 71 LEU A CA 1
ATOM 561 C C . LEU A 1 71 ? 3.268 5.233 3.650 1.00 91.25 71 LEU A C 1
ATOM 563 O O . LEU A 1 71 ? 2.750 5.158 4.763 1.00 91.25 71 LEU A O 1
ATOM 567 N N . THR A 1 72 ? 3.747 6.382 3.172 1.00 91.06 72 THR A N 1
ATOM 568 C CA . THR A 1 72 ? 3.687 7.650 3.913 1.00 91.06 72 THR A CA 1
ATOM 569 C C . THR A 1 72 ? 2.241 8.102 4.118 1.00 91.06 72 THR A C 1
ATOM 571 O O . THR A 1 72 ? 1.873 8.522 5.217 1.00 91.06 72 THR A O 1
ATOM 574 N N . PHE A 1 73 ? 1.405 7.966 3.087 1.00 91.75 73 PHE A N 1
ATOM 575 C CA . PHE A 1 73 ? -0.025 8.252 3.151 1.00 91.75 73 PHE A CA 1
ATOM 576 C C . PHE A 1 73 ? -0.737 7.381 4.196 1.00 91.75 73 PHE A C 1
ATOM 578 O O . PHE A 1 73 ? -1.450 7.911 5.049 1.00 91.75 73 PHE A O 1
ATOM 585 N N . LEU A 1 74 ? -0.494 6.067 4.182 1.00 91.06 74 LEU A N 1
ATOM 586 C CA . LEU A 1 74 ? -1.101 5.123 5.123 1.00 91.06 74 LEU A CA 1
ATOM 587 C C . LEU A 1 74 ? -0.671 5.396 6.567 1.00 91.06 74 LEU A C 1
ATOM 589 O O . LEU A 1 74 ? -1.515 5.409 7.461 1.00 91.06 74 LEU A O 1
ATOM 593 N N . LYS A 1 75 ? 0.616 5.691 6.796 1.00 88.75 75 LYS A N 1
ATOM 594 C CA . LYS A 1 75 ? 1.122 6.067 8.126 1.00 88.75 75 LYS A CA 1
ATOM 595 C C . LYS A 1 75 ? 0.445 7.325 8.657 1.00 88.75 75 LYS A C 1
ATOM 597 O O . LYS A 1 75 ? 0.011 7.331 9.803 1.00 88.75 75 LYS A O 1
ATOM 602 N N . ARG A 1 76 ? 0.288 8.357 7.823 1.00 86.75 76 ARG A N 1
ATOM 603 C CA . ARG A 1 76 ? -0.413 9.589 8.212 1.00 86.75 76 ARG A CA 1
ATOM 604 C C . ARG A 1 76 ? -1.886 9.333 8.543 1.00 86.75 76 ARG A C 1
ATOM 606 O O . ARG A 1 76 ? -2.386 9.803 9.560 1.00 86.75 76 ARG A O 1
ATOM 613 N N . LYS A 1 77 ? -2.570 8.544 7.713 1.00 83.94 77 LYS A N 1
ATOM 614 C CA . LYS A 1 77 ? -3.986 8.208 7.910 1.00 83.94 77 LYS A CA 1
ATOM 615 C C . LYS A 1 77 ? -4.217 7.356 9.162 1.00 83.94 77 LYS A C 1
ATOM 617 O O . LYS A 1 77 ? -5.276 7.434 9.776 1.00 83.94 77 LYS A O 1
ATOM 622 N N . ARG A 1 78 ? -3.217 6.564 9.555 1.00 78.94 78 ARG A N 1
ATOM 623 C CA . ARG A 1 78 ? -3.197 5.853 10.833 1.00 78.94 78 ARG A CA 1
ATOM 624 C C . ARG A 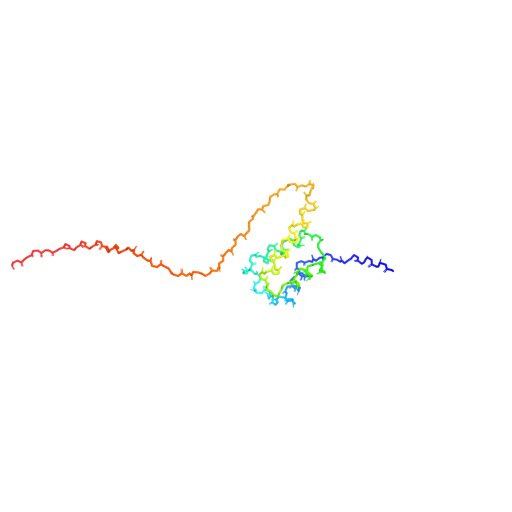1 78 ? -2.978 6.807 12.010 1.00 78.94 78 ARG A C 1
ATOM 626 O O . ARG A 1 78 ? -3.767 6.769 12.940 1.00 78.94 78 ARG A O 1
ATOM 633 N N . THR A 1 79 ? -2.009 7.725 11.940 1.00 69.88 79 THR A N 1
ATOM 634 C CA . THR A 1 79 ? -1.778 8.705 13.022 1.00 69.88 79 THR A CA 1
ATOM 635 C C . THR A 1 79 ? -2.971 9.630 13.274 1.00 69.88 79 THR A C 1
ATOM 637 O O . THR A 1 79 ? -3.200 10.012 14.410 1.00 69.88 79 THR A O 1
ATOM 640 N N . GLU A 1 80 ? -3.769 9.943 12.248 1.00 61.00 80 GLU A N 1
ATOM 641 C CA . GLU A 1 80 ? -5.022 10.705 12.407 1.00 61.00 80 GLU A CA 1
ATOM 642 C C . GLU A 1 80 ? -6.126 9.902 13.123 1.00 61.00 80 GLU A C 1
ATOM 644 O O . GLU A 1 80 ? -7.030 10.480 13.720 1.00 61.00 80 GLU A O 1
ATOM 649 N N . LYS A 1 81 ? -6.064 8.565 13.076 1.00 55.41 81 LYS A N 1
ATOM 650 C CA . LYS A 1 81 ? -6.939 7.669 13.847 1.00 55.41 81 LYS A CA 1
ATOM 651 C C . LYS A 1 81 ? -6.412 7.394 15.256 1.00 55.41 81 LYS A C 1
ATOM 653 O O . LYS A 1 81 ? -7.216 7.205 16.163 1.00 55.41 81 LYS A O 1
ATOM 658 N N . ASP A 1 82 ? -5.092 7.403 15.410 1.00 47.50 82 ASP A N 1
ATOM 659 C CA . ASP A 1 82 ? -4.364 7.072 16.636 1.00 47.50 82 ASP A CA 1
ATOM 660 C C . ASP A 1 82 ? -4.092 8.297 17.540 1.00 47.50 82 ASP A C 1
ATOM 662 O O . ASP A 1 82 ? -3.396 8.167 18.542 1.00 47.50 82 ASP A O 1
ATOM 666 N N . GLU A 1 83 ? -4.711 9.469 17.311 1.00 50.16 83 GLU A N 1
ATOM 667 C CA . GLU A 1 83 ? -4.773 10.532 18.346 1.00 50.16 83 GLU A CA 1
ATOM 668 C C . GLU A 1 83 ? -5.524 10.086 19.628 1.00 50.16 83 GLU A C 1
ATOM 670 O O . GLU A 1 83 ? -5.633 10.850 20.587 1.00 50.16 83 GLU A O 1
ATOM 675 N N . LEU A 1 84 ? -6.021 8.843 19.671 1.00 52.09 84 LEU A N 1
ATOM 676 C CA . LEU A 1 84 ? -6.542 8.191 20.870 1.00 52.09 84 LEU A CA 1
ATOM 677 C C . LEU A 1 84 ? -5.610 7.149 21.503 1.00 52.09 84 LEU A C 1
ATOM 679 O O . LEU A 1 84 ? -5.870 6.818 22.651 1.00 52.09 84 LEU A O 1
ATOM 683 N N . ASP A 1 85 ? -4.540 6.682 20.851 1.00 40.75 85 ASP A N 1
ATOM 684 C CA . ASP A 1 85 ? -3.606 5.719 21.452 1.00 40.75 85 ASP A CA 1
ATOM 685 C C . ASP A 1 85 ? -2.191 5.858 20.843 1.00 40.75 85 ASP A C 1
ATOM 687 O O . ASP A 1 85 ? -1.894 5.394 19.741 1.00 40.75 85 ASP A O 1
ATOM 691 N N . GLU A 1 86 ? -1.294 6.510 21.590 1.00 51.41 86 GLU A N 1
ATOM 692 C CA . GLU A 1 86 ? 0.161 6.495 21.374 1.00 51.41 86 GLU A CA 1
ATOM 693 C C . GLU A 1 86 ? 0.679 5.044 21.256 1.00 51.41 86 GLU A C 1
ATOM 695 O O . GLU A 1 86 ? 0.304 4.233 22.093 1.00 51.41 86 GLU A O 1
ATOM 700 N N . VAL A 1 87 ? 1.523 4.688 20.267 1.00 45.22 87 VAL A N 1
ATOM 701 C CA . VAL A 1 87 ? 3.003 4.522 20.367 1.00 45.22 87 VAL A CA 1
ATOM 702 C C . VAL A 1 87 ? 3.647 4.043 19.038 1.00 45.22 87 VAL A C 1
ATOM 704 O O . VAL A 1 87 ? 3.175 3.115 18.395 1.00 45.22 87 VAL A O 1
ATOM 707 N N . GLU A 1 88 ? 4.787 4.664 18.697 1.00 45.84 88 GLU A N 1
ATOM 708 C CA . GLU A 1 88 ? 5.990 4.164 17.980 1.00 45.84 88 GLU A CA 1
ATOM 709 C C . GLU A 1 88 ? 5.904 3.195 16.767 1.00 45.84 88 GLU A C 1
ATOM 711 O O . GLU A 1 88 ? 5.607 2.014 16.892 1.00 45.84 88 GLU A O 1
ATOM 716 N N . SER A 1 89 ? 6.514 3.585 15.633 1.00 42.16 89 SER A N 1
ATOM 717 C CA . SER A 1 89 ? 7.931 3.224 15.387 1.00 42.16 89 SER A CA 1
ATOM 718 C C . SER A 1 89 ? 8.536 3.849 14.104 1.00 42.16 89 SER A C 1
ATOM 720 O O . SER A 1 89 ? 7.818 4.146 13.143 1.00 42.16 89 SER A O 1
ATOM 722 N N . PRO A 1 90 ? 9.867 4.084 14.080 1.00 56.22 90 PRO A N 1
ATOM 723 C CA . PRO A 1 90 ? 10.564 4.814 13.026 1.00 56.22 90 PRO A CA 1
ATOM 724 C C . PRO A 1 90 ? 11.296 3.905 12.011 1.00 56.22 90 PRO A C 1
ATOM 726 O O . PRO A 1 90 ? 11.531 2.724 12.230 1.00 56.22 90 PRO A O 1
ATOM 729 N N . GLU A 1 91 ? 11.763 4.547 10.936 1.00 47.19 91 GLU A N 1
ATOM 730 C CA . GLU A 1 91 ? 12.853 4.132 10.035 1.00 47.19 91 GLU A CA 1
ATOM 731 C C . GLU A 1 91 ? 12.572 3.126 8.902 1.00 47.19 91 GLU A C 1
ATOM 733 O O . GLU A 1 91 ? 12.491 1.912 9.069 1.00 47.19 91 GLU A O 1
ATOM 738 N N . THR A 1 92 ? 12.742 3.605 7.664 1.00 36.41 92 THR A N 1
ATOM 739 C CA . THR A 1 92 ? 13.622 2.882 6.730 1.00 36.41 92 THR A CA 1
ATOM 740 C C . THR A 1 92 ? 14.379 3.846 5.820 1.00 36.41 92 THR A C 1
ATOM 742 O O . THR A 1 92 ? 13.984 4.166 4.703 1.00 36.41 92 THR A O 1
ATOM 745 N N . LYS A 1 93 ? 15.547 4.289 6.297 1.00 50.06 93 LYS A N 1
ATOM 746 C CA . LYS A 1 93 ? 16.630 4.747 5.421 1.00 50.06 93 LYS A CA 1
ATOM 747 C C . LYS A 1 93 ? 17.063 3.571 4.547 1.00 50.06 93 LYS A C 1
ATOM 749 O O . LYS A 1 93 ? 17.471 2.538 5.077 1.00 50.06 93 LYS A O 1
ATOM 754 N N . ARG A 1 94 ? 17.101 3.744 3.224 1.00 40.78 94 ARG A N 1
ATOM 755 C CA . ARG A 1 94 ? 18.016 2.959 2.382 1.00 40.78 94 ARG A CA 1
ATOM 756 C C . ARG A 1 94 ? 18.453 3.716 1.131 1.00 40.78 94 ARG A C 1
ATOM 758 O O . ARG A 1 94 ? 17.906 3.582 0.045 1.00 40.78 94 ARG A O 1
ATOM 765 N N . GLN A 1 95 ? 19.519 4.487 1.332 1.00 44.59 95 GLN A N 1
ATOM 766 C CA . GLN A 1 95 ? 20.457 4.919 0.302 1.00 44.59 95 GLN A CA 1
ATOM 767 C C . GLN A 1 95 ? 21.017 3.713 -0.466 1.00 44.59 95 GLN A C 1
ATOM 769 O O . GLN A 1 95 ? 21.506 2.769 0.160 1.00 44.59 95 GLN A O 1
ATOM 774 N N . LYS A 1 96 ? 21.086 3.807 -1.802 1.00 38.91 96 LYS A N 1
ATOM 775 C CA . LYS A 1 96 ? 22.265 3.341 -2.553 1.00 38.91 96 LYS A CA 1
ATOM 776 C C . LYS A 1 96 ? 22.340 3.942 -3.963 1.00 38.91 96 LYS A C 1
ATOM 778 O O . LYS A 1 96 ? 22.047 3.273 -4.948 1.00 38.91 96 LYS A O 1
ATOM 783 N N . ILE A 1 97 ? 22.828 5.180 -4.077 1.00 40.03 97 ILE A N 1
ATOM 784 C CA . ILE A 1 97 ? 23.448 5.648 -5.326 1.00 40.03 97 ILE A CA 1
ATOM 785 C C . ILE A 1 97 ? 24.964 5.508 -5.173 1.00 40.03 97 ILE A C 1
ATOM 787 O O . ILE A 1 97 ? 25.620 6.243 -4.448 1.00 40.03 97 ILE A O 1
ATOM 791 N N . ARG A 1 98 ? 25.441 4.438 -5.812 1.00 40.03 98 ARG A N 1
ATOM 792 C CA . ARG A 1 98 ? 26.703 4.263 -6.542 1.00 40.03 98 ARG A CA 1
ATOM 793 C C . ARG A 1 98 ? 27.952 5.002 -6.040 1.00 40.03 98 ARG A C 1
ATOM 795 O O . ARG A 1 98 ? 28.162 6.186 -6.262 1.00 40.03 98 ARG A O 1
ATOM 802 N N . SER A 1 99 ? 28.827 4.169 -5.490 1.00 38.62 99 SER A N 1
ATOM 803 C CA . SER A 1 99 ? 30.280 4.269 -5.409 1.00 38.62 99 SER A CA 1
ATOM 804 C C . SER A 1 99 ? 30.926 4.993 -6.599 1.00 38.62 99 SER A C 1
ATOM 806 O O . SER A 1 99 ? 30.797 4.547 -7.738 1.00 38.62 99 SER A O 1
ATOM 808 N N . VAL A 1 100 ? 31.714 6.027 -6.304 1.00 45.56 100 VAL A N 1
ATOM 809 C CA . VAL A 1 100 ? 32.815 6.496 -7.154 1.00 45.56 100 VAL A CA 1
ATOM 810 C C . VAL A 1 100 ? 34.112 6.349 -6.367 1.00 45.56 100 VAL A C 1
ATOM 812 O O . VAL A 1 100 ? 34.187 6.661 -5.180 1.00 45.56 100 VAL A O 1
ATOM 815 N N . GLU A 1 101 ? 35.093 5.762 -7.038 1.00 42.72 101 GLU A N 1
ATOM 816 C CA . GLU A 1 101 ? 36.358 5.271 -6.511 1.00 42.72 101 GLU A CA 1
ATOM 817 C C . GLU A 1 101 ? 37.308 6.395 -6.074 1.00 42.72 101 GLU A C 1
ATOM 819 O O . GLU A 1 101 ? 37.543 7.350 -6.812 1.00 42.72 101 GLU A O 1
ATOM 824 N N . ALA A 1 102 ? 37.964 6.213 -4.924 1.00 40.56 102 ALA A N 1
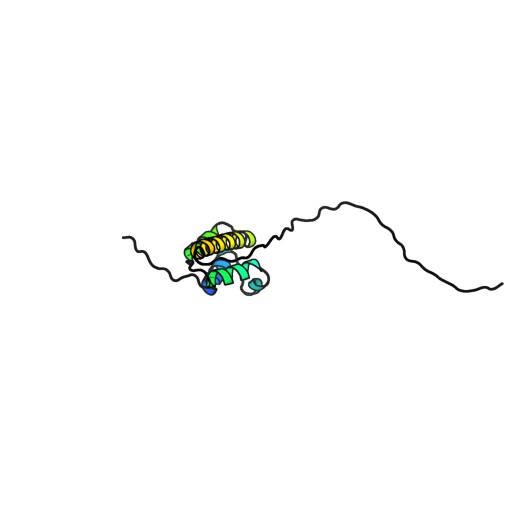ATOM 825 C CA . ALA A 1 102 ? 39.200 6.915 -4.584 1.00 40.56 102 ALA A CA 1
ATOM 826 C C . ALA A 1 102 ? 40.123 6.028 -3.719 1.00 40.56 102 ALA A C 1
ATOM 828 O O . ALA A 1 102 ? 39.922 5.849 -2.525 1.00 40.56 102 ALA A O 1
ATOM 829 N N . LYS A 1 103 ? 41.113 5.438 -4.401 1.00 41.44 103 LYS A N 1
ATOM 830 C CA . LYS A 1 103 ? 42.511 5.128 -4.026 1.00 41.44 103 LYS A CA 1
ATOM 831 C C . LYS A 1 103 ? 42.914 5.072 -2.532 1.00 41.44 103 LYS A C 1
ATOM 833 O O . LYS A 1 103 ? 42.829 6.070 -1.831 1.00 41.44 103 LYS A O 1
ATOM 838 N N . GLY A 1 104 ? 43.653 4.011 -2.162 1.00 29.77 104 GLY A N 1
ATOM 839 C CA . GLY A 1 104 ? 44.851 4.163 -1.311 1.00 29.77 104 GLY A CA 1
ATOM 840 C C . GLY A 1 104 ? 45.147 3.091 -0.248 1.00 29.77 104 GLY A C 1
ATOM 841 O O . GLY A 1 104 ? 44.523 3.071 0.798 1.00 29.77 104 GLY A O 1
ATOM 842 N N . SER A 1 105 ? 46.221 2.321 -0.487 1.00 39.09 105 SER A N 1
ATOM 843 C CA . SER A 1 105 ? 47.237 1.848 0.483 1.00 39.09 105 SER A CA 1
ATOM 844 C C . SER A 1 105 ? 46.853 0.959 1.686 1.00 39.09 105 SER A C 1
ATOM 846 O O . SER A 1 105 ? 46.263 1.419 2.652 1.00 39.09 105 SER A O 1
ATOM 848 N N . ALA A 1 106 ? 47.370 -0.281 1.712 1.00 50.88 106 ALA A N 1
ATOM 849 C CA . ALA A 1 106 ? 48.297 -0.747 2.764 1.00 50.88 106 ALA A CA 1
ATOM 850 C C . ALA A 1 106 ? 48.702 -2.218 2.542 1.00 50.88 106 ALA A C 1
ATOM 852 O O . ALA A 1 106 ? 48.017 -3.178 2.890 1.00 50.88 106 ALA A O 1
ATOM 853 N N . ARG A 1 107 ? 49.895 -2.384 1.977 1.00 46.03 107 ARG A N 1
ATOM 854 C CA . ARG A 1 107 ? 50.621 -3.644 1.809 1.00 46.03 107 ARG A CA 1
ATOM 855 C C . ARG A 1 107 ? 51.110 -4.146 3.176 1.00 46.03 107 ARG A C 1
ATOM 857 O O . ARG A 1 107 ? 52.134 -3.682 3.661 1.00 46.03 107 ARG A O 1
ATOM 864 N N . ARG A 1 108 ? 50.444 -5.136 3.777 1.00 47.34 108 ARG A N 1
ATOM 865 C CA . ARG A 1 108 ? 51.017 -5.959 4.862 1.00 47.34 108 ARG A CA 1
ATOM 866 C C . ARG A 1 108 ? 51.204 -7.386 4.359 1.00 47.34 108 ARG A C 1
ATOM 868 O O . ARG A 1 108 ? 50.301 -8.212 4.432 1.00 47.34 108 ARG A O 1
ATOM 875 N N . ARG A 1 109 ? 52.380 -7.668 3.782 1.00 50.44 109 ARG A N 1
ATOM 876 C CA . ARG A 1 109 ? 52.752 -9.035 3.399 1.00 50.44 109 ARG A CA 1
ATOM 877 C C . ARG A 1 109 ? 53.217 -9.808 4.627 1.00 50.44 109 ARG A C 1
ATOM 879 O O . ARG A 1 109 ? 54.130 -9.408 5.339 1.00 50.44 109 ARG A O 1
ATOM 886 N N . SER A 1 110 ? 52.511 -10.913 4.799 1.00 47.16 110 SER A N 1
ATOM 887 C CA . SER A 1 110 ? 52.624 -11.969 5.787 1.00 47.16 110 SER A CA 1
ATOM 888 C C . SER A 1 110 ? 54.050 -12.464 6.051 1.00 47.16 110 SER A C 1
ATOM 890 O O . SER A 1 110 ? 54.852 -12.641 5.132 1.00 47.16 110 SER A O 1
ATOM 892 N N . ARG A 1 111 ? 54.310 -12.747 7.332 1.00 48.12 111 ARG A N 1
ATOM 893 C CA . ARG A 1 111 ? 55.464 -13.483 7.856 1.00 48.12 111 ARG A CA 1
ATOM 894 C C . ARG A 1 111 ? 55.590 -14.832 7.137 1.00 48.12 111 ARG A C 1
ATOM 896 O O . ARG A 1 111 ? 54.704 -15.672 7.251 1.00 48.12 111 ARG A O 1
ATOM 903 N N . ARG A 1 112 ? 56.721 -15.084 6.476 1.00 48.97 112 ARG A N 1
ATOM 904 C CA . ARG A 1 112 ? 57.210 -16.450 6.237 1.00 48.97 112 ARG A CA 1
ATOM 905 C C . ARG A 1 112 ? 58.473 -16.651 7.053 1.00 48.97 112 ARG A C 1
ATOM 907 O O . ARG A 1 112 ? 59.547 -16.208 6.672 1.00 48.97 112 ARG A O 1
ATOM 914 N N . VAL A 1 113 ? 58.306 -17.325 8.183 1.00 52.16 113 VAL A N 1
ATOM 915 C CA . VAL A 1 113 ? 59.392 -18.031 8.855 1.00 52.16 113 VAL A CA 1
ATOM 916 C C . VAL A 1 113 ? 59.624 -19.301 8.040 1.00 52.16 113 VAL A C 1
ATOM 918 O O . VAL A 1 113 ? 58.756 -20.169 8.009 1.00 52.16 113 VAL A O 1
ATOM 921 N N . VAL A 1 114 ? 60.755 -19.403 7.346 1.00 57.62 114 VAL A N 1
ATOM 922 C CA . VAL A 1 114 ? 61.230 -20.682 6.805 1.00 57.62 114 VAL A CA 1
ATOM 923 C C . VAL A 1 114 ? 62.582 -20.949 7.437 1.00 57.62 114 VAL A C 1
ATOM 925 O O . VAL A 1 114 ? 63.585 -20.324 7.116 1.00 57.62 114 VAL A O 1
ATOM 928 N N . ASN A 1 115 ? 62.547 -21.862 8.396 1.00 43.25 115 ASN A N 1
ATOM 929 C CA . ASN A 1 115 ? 63.690 -22.436 9.074 1.00 43.25 115 ASN A CA 1
ATOM 930 C C . ASN A 1 115 ? 64.025 -23.759 8.367 1.00 43.25 115 ASN A C 1
ATOM 932 O O . ASN A 1 115 ? 63.107 -24.562 8.185 1.00 43.25 115 ASN A O 1
ATOM 936 N N . ARG A 1 116 ? 65.289 -23.965 7.963 1.00 50.28 116 ARG A N 1
ATOM 937 C CA . ARG A 1 116 ? 65.984 -25.243 7.643 1.00 50.28 116 ARG A CA 1
ATOM 938 C C . ARG A 1 116 ? 67.301 -24.870 6.942 1.00 50.28 116 ARG A C 1
ATOM 940 O O . ARG A 1 116 ? 67.271 -24.320 5.854 1.00 50.28 116 ARG A O 1
ATOM 947 N N . ARG A 1 117 ? 68.438 -24.916 7.637 1.00 46.50 117 ARG A N 1
ATOM 948 C CA . ARG A 1 117 ? 69.293 -26.081 7.966 1.00 46.50 117 ARG A CA 1
ATOM 949 C C . ARG A 1 117 ? 70.546 -26.058 7.075 1.00 46.50 117 ARG A C 1
ATOM 951 O O . ARG A 1 117 ? 70.469 -26.380 5.901 1.00 46.50 117 ARG A O 1
ATOM 958 N N . LEU A 1 118 ? 71.641 -25.616 7.700 1.00 47.31 118 LEU A N 1
ATOM 959 C CA . LEU A 1 118 ? 73.021 -26.129 7.669 1.00 47.31 118 LEU A CA 1
ATOM 960 C C . LEU A 1 118 ? 73.409 -27.123 6.560 1.00 47.31 118 LEU A C 1
ATOM 962 O O . LEU A 1 118 ? 72.772 -28.168 6.435 1.00 47.31 118 LEU A O 1
ATOM 966 N N . GLY A 1 119 ? 74.581 -26.896 5.956 1.00 45.81 119 GLY A N 1
ATOM 967 C CA . GLY A 1 119 ? 75.431 -27.994 5.491 1.00 45.81 119 GLY A CA 1
ATOM 968 C C . GLY A 1 119 ? 76.452 -27.643 4.410 1.00 45.81 119 GLY A C 1
ATOM 969 O O . GLY A 1 119 ? 76.105 -27.760 3.243 1.00 45.81 119 GLY A O 1
ATOM 970 N N . LEU A 1 120 ? 77.682 -27.360 4.869 1.00 43.62 120 LEU A N 1
ATOM 971 C CA . LEU A 1 120 ? 78.998 -27.489 4.206 1.00 43.62 120 LEU A CA 1
ATOM 972 C C . LEU A 1 120 ? 79.363 -26.507 3.082 1.00 43.62 120 LEU A C 1
ATOM 974 O O . LEU A 1 120 ? 78.778 -26.574 1.984 1.00 43.62 120 LEU A O 1
#

InterPro domains:
  IPR050747 Mitochondrial chaperone BCS1 subfamily [PTHR23070] (1-80)
  IPR058017 AAA+ ATPase At3g28540-like, C-terminal domain [PF25568] (10-82)